Protein AF-A0A9X9F2F2-F1 (afdb_monomer)

pLDDT: mean 93.28, std 2.87, range [82.88, 97.06]

Sequence (92 aa):
FEYFSKESVIRYFGMDSFENIEQAKTTIQTFKNRYEEGSVFRWGIEKKGTGQLIGTCGFHLINNHHKRAEIGYELDDTYWGQGYATEALQAI

Foldseek 3Di:
DVQQQDCVFCVPVPDHRDPDCVVVVVVVVVQVVCVVVVAWDKAFQADPPPRDGFWMKTWHRQDPVVRDTDIDITGRPVCPPVCSVVVVVVVD

Secondary structure (DSSP, 8-state):
-GGGG-HHHHTTTTSPPP-SHHHHHHHHHHHHHHHHTTS-EEEEEEETTTTEEEEEEEEEEEETTTTEEEEEEEE-GGGT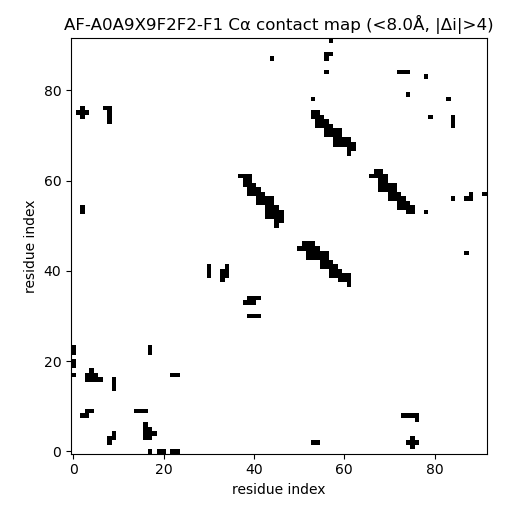TSSHHHHHHH--

Structure (mmCIF, N/CA/C/O backbone):
data_AF-A0A9X9F2F2-F1
#
_entry.i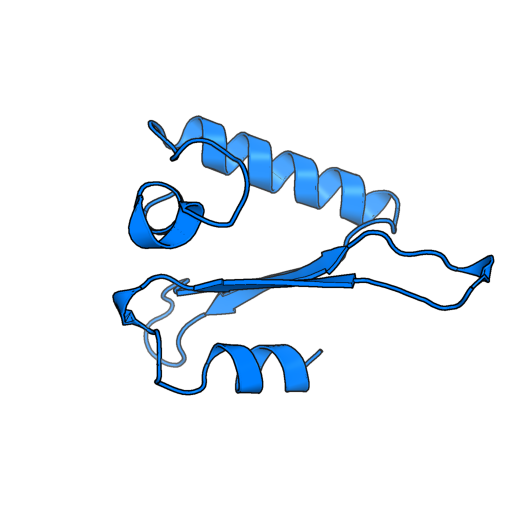d   AF-A0A9X9F2F2-F1
#
loop_
_atom_site.group_PDB
_atom_site.id
_atom_site.type_symbol
_atom_site.label_atom_id
_atom_site.label_alt_id
_atom_site.label_comp_id
_atom_site.label_asym_id
_atom_site.label_entity_id
_atom_site.label_seq_id
_atom_site.pdbx_PDB_ins_code
_atom_site.Cartn_x
_atom_site.Cartn_y
_atom_site.Cartn_z
_atom_site.occupancy
_atom_site.B_iso_or_equiv
_atom_site.auth_seq_id
_atom_site.auth_comp_id
_atom_site.auth_asym_id
_atom_site.auth_atom_id
_atom_site.pdbx_PDB_model_num
ATOM 1 N N . PHE A 1 1 ? -0.591 5.590 9.159 1.00 88.75 1 PHE A N 1
ATOM 2 C CA . PHE A 1 1 ? -0.136 5.008 10.435 1.00 88.75 1 PHE A CA 1
ATOM 3 C C . PHE A 1 1 ? -1.107 3.920 10.850 1.00 88.75 1 PHE A C 1
ATOM 5 O O . PHE A 1 1 ? -0.745 2.769 10.694 1.00 88.75 1 PHE A O 1
ATOM 12 N N . GLU A 1 2 ? -2.346 4.271 11.207 1.00 90.50 2 GLU A N 1
ATOM 13 C CA . GLU A 1 2 ? -3.368 3.351 11.743 1.00 90.50 2 GLU A CA 1
ATOM 14 C C . GLU A 1 2 ? -3.454 1.987 11.043 1.00 90.50 2 GLU A C 1
ATOM 16 O O . GLU A 1 2 ? -3.259 0.968 11.694 1.00 90.50 2 GLU A O 1
ATOM 21 N N . TYR A 1 3 ? -3.668 1.940 9.724 1.00 91.69 3 TYR A N 1
ATOM 22 C CA . TYR A 1 3 ? -3.806 0.658 9.024 1.00 91.69 3 TYR A CA 1
ATOM 23 C C . TYR A 1 3 ? -2.500 -0.148 8.941 1.00 91.69 3 TYR A C 1
ATOM 25 O O . TYR A 1 3 ? -2.546 -1.368 8.994 1.00 91.69 3 TYR A O 1
ATOM 33 N N . PHE A 1 4 ? -1.329 0.494 8.893 1.00 92.06 4 PHE A N 1
ATOM 34 C CA . PHE A 1 4 ? -0.032 -0.201 8.954 1.00 92.06 4 PHE A CA 1
ATOM 35 C C . PHE A 1 4 ? 0.341 -0.661 10.372 1.00 92.06 4 PHE A C 1
ATOM 37 O O . PHE A 1 4 ? 1.262 -1.456 10.538 1.00 92.06 4 PHE A O 1
ATOM 44 N N . SER A 1 5 ? -0.358 -0.181 11.401 1.00 93.38 5 SER A N 1
ATOM 45 C CA . SER A 1 5 ? -0.217 -0.669 12.777 1.00 93.38 5 SER A CA 1
ATOM 46 C C . SER A 1 5 ? -1.049 -1.926 13.044 1.00 93.38 5 SER A C 1
ATOM 48 O O . SER A 1 5 ? -0.907 -2.539 14.098 1.00 93.38 5 SER A O 1
ATOM 50 N N . LYS A 1 6 ? -1.926 -2.321 12.113 1.00 93.19 6 LYS A N 1
ATOM 51 C CA . LYS A 1 6 ? -2.776 -3.505 12.252 1.00 93.19 6 LYS A CA 1
ATOM 52 C C . LYS A 1 6 ? -2.053 -4.749 11.747 1.00 93.19 6 LYS A C 1
ATOM 54 O O . LYS A 1 6 ? -1.701 -4.836 10.571 1.00 93.19 6 LYS A O 1
ATOM 59 N N . GLU A 1 7 ? -1.916 -5.749 12.617 1.00 91.25 7 GLU A N 1
ATOM 60 C CA . GLU A 1 7 ? -1.328 -7.047 12.258 1.00 91.25 7 GLU A CA 1
ATOM 61 C C . GLU A 1 7 ? -2.086 -7.713 11.099 1.00 91.25 7 GLU A C 1
ATOM 63 O O . GLU A 1 7 ? -1.471 -8.275 10.197 1.00 91.25 7 GLU A O 1
ATOM 68 N N . SER A 1 8 ? -3.418 -7.583 11.069 1.00 92.12 8 SER A N 1
ATOM 69 C CA . SER A 1 8 ? -4.265 -8.076 9.976 1.00 92.12 8 SER A CA 1
ATOM 70 C C . SER A 1 8 ? -3.793 -7.568 8.610 1.00 92.12 8 SER A C 1
ATOM 72 O O . SER A 1 8 ? -3.689 -8.359 7.673 1.00 92.12 8 SER A O 1
ATOM 74 N N . VAL A 1 9 ? -3.453 -6.280 8.514 1.00 91.44 9 VAL A N 1
ATOM 75 C CA . VAL A 1 9 ? -3.032 -5.614 7.275 1.00 91.44 9 VAL A CA 1
ATOM 76 C C . VAL A 1 9 ? -1.609 -6.007 6.888 1.00 91.44 9 VAL A C 1
ATOM 78 O O . VAL A 1 9 ? -1.363 -6.331 5.730 1.00 91.44 9 VAL A O 1
ATOM 81 N N . ILE A 1 10 ? -0.675 -6.027 7.840 1.00 92.38 10 ILE A N 1
ATOM 82 C CA . ILE A 1 10 ? 0.751 -6.263 7.554 1.00 92.38 10 ILE A CA 1
ATOM 83 C C . ILE A 1 10 ? 1.157 -7.740 7.488 1.00 92.38 10 ILE A C 1
ATOM 85 O O . ILE A 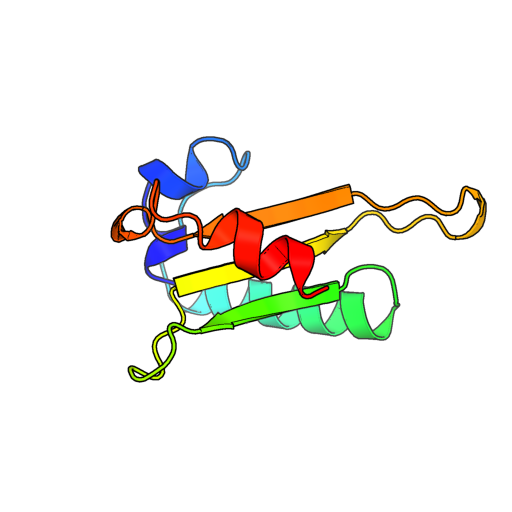1 10 ? 2.240 -8.042 6.989 1.00 92.38 10 ILE A O 1
ATOM 89 N N . ARG A 1 11 ? 0.292 -8.672 7.917 1.00 89.06 11 ARG A N 1
ATOM 90 C CA . ARG A 1 11 ? 0.562 -10.123 7.984 1.00 89.06 11 ARG A CA 1
ATOM 91 C C . ARG A 1 11 ? 1.229 -10.705 6.735 1.00 89.06 11 ARG A C 1
ATOM 93 O O . ARG A 1 11 ? 2.024 -11.633 6.845 1.00 89.06 11 ARG A O 1
ATOM 100 N N . TYR A 1 12 ? 0.888 -10.184 5.556 1.00 87.06 12 TYR A N 1
ATOM 101 C CA . TYR A 1 12 ? 1.394 -10.666 4.266 1.00 87.06 12 TYR A CA 1
ATOM 102 C C . TYR A 1 12 ? 2.349 -9.689 3.564 1.00 87.06 12 TYR A C 1
ATOM 104 O O . TYR A 1 12 ? 2.771 -9.959 2.445 1.00 87.06 12 TYR A O 1
ATOM 112 N N . PHE A 1 13 ? 2.707 -8.572 4.204 1.00 83.69 13 PHE A N 1
ATOM 113 C CA . PHE A 1 13 ? 3.584 -7.546 3.627 1.00 83.69 13 PHE A CA 1
ATOM 114 C C . PHE A 1 13 ? 5.077 -7.833 3.819 1.00 83.69 13 PHE A C 1
ATOM 116 O O . PHE A 1 13 ? 5.905 -7.197 3.172 1.00 83.69 13 PHE A O 1
ATOM 123 N N . GLY A 1 14 ? 5.437 -8.783 4.690 1.00 82.88 14 GLY A N 1
ATOM 124 C CA . GLY A 1 14 ? 6.841 -9.086 4.990 1.00 82.88 14 GLY A CA 1
ATOM 125 C C . GLY A 1 14 ? 7.549 -7.963 5.755 1.00 82.88 14 GLY A C 1
ATOM 126 O O . GLY A 1 14 ? 8.761 -7.806 5.628 1.00 82.88 14 GLY A O 1
ATOM 127 N N . MET A 1 15 ? 6.791 -7.173 6.519 1.00 86.44 15 MET A N 1
ATOM 128 C CA . MET A 1 15 ? 7.287 -6.087 7.361 1.00 86.44 15 MET A CA 1
ATOM 129 C C . MET A 1 15 ? 6.590 -6.097 8.720 1.00 86.44 15 MET A C 1
ATOM 131 O O . MET A 1 15 ? 5.457 -6.569 8.828 1.00 86.44 15 MET A O 1
ATOM 135 N N . ASP A 1 16 ? 7.252 -5.527 9.722 1.00 88.94 16 ASP A N 1
ATOM 136 C CA . ASP A 1 16 ? 6.666 -5.326 11.044 1.00 88.94 16 ASP A CA 1
ATOM 137 C C . ASP A 1 16 ? 5.645 -4.182 11.039 1.00 88.94 16 ASP A C 1
ATOM 139 O O . ASP A 1 16 ? 5.699 -3.257 10.218 1.00 88.94 16 ASP A O 1
ATOM 143 N N . SER A 1 17 ? 4.699 -4.251 11.975 1.00 92.56 17 SER A N 1
ATOM 144 C CA . SER A 1 17 ? 3.651 -3.246 12.120 1.00 92.56 17 SER A CA 1
ATOM 145 C C . SER A 1 17 ? 4.258 -1.922 12.552 1.00 92.56 17 SER A C 1
ATOM 147 O O . SER A 1 17 ? 5.229 -1.884 13.307 1.00 92.56 17 SER A O 1
ATOM 149 N N . PHE A 1 18 ? 3.652 -0.818 12.132 1.00 94.12 18 PHE A N 1
ATOM 150 C CA . PHE A 1 18 ? 4.089 0.487 12.610 1.00 94.12 18 PHE A CA 1
ATOM 151 C C . PHE A 1 18 ? 3.755 0.663 14.090 1.00 94.12 18 PHE A C 1
ATOM 153 O O . PHE A 1 18 ? 2.600 0.560 14.497 1.00 94.12 18 PHE A O 1
ATOM 160 N N . GLU A 1 19 ? 4.765 1.019 14.871 1.00 94.19 19 GLU A N 1
ATOM 161 C CA . GLU A 1 19 ? 4.684 1.312 16.300 1.00 94.19 19 GLU A CA 1
ATOM 162 C C . GLU A 1 19 ? 4.491 2.810 16.562 1.00 94.19 19 GLU A C 1
ATOM 164 O O . GLU A 1 19 ? 3.921 3.205 17.576 1.00 94.19 19 GLU A O 1
ATOM 169 N N . ASN A 1 20 ? 4.952 3.670 15.646 1.00 95.38 20 ASN A N 1
ATOM 170 C CA . ASN A 1 20 ? 4.813 5.118 15.773 1.00 95.38 20 ASN A CA 1
ATOM 171 C C . ASN A 1 20 ? 4.594 5.838 14.431 1.00 95.38 20 ASN A C 1
ATOM 173 O O . ASN A 1 20 ? 4.832 5.315 13.340 1.00 95.38 20 ASN A O 1
ATOM 177 N N . ILE A 1 21 ? 4.135 7.089 14.521 1.00 95.19 21 ILE A N 1
ATOM 178 C CA . ILE A 1 21 ? 3.821 7.922 13.355 1.00 95.19 21 ILE A CA 1
ATOM 179 C C . ILE A 1 21 ? 5.059 8.292 12.523 1.00 95.19 21 ILE A C 1
ATOM 181 O O . ILE A 1 21 ? 4.925 8.566 11.329 1.00 95.19 21 ILE A O 1
ATOM 185 N N . GLU A 1 22 ? 6.260 8.274 13.108 1.00 96.56 22 GLU A N 1
ATOM 186 C CA . GLU A 1 22 ? 7.491 8.612 12.387 1.00 96.56 22 GLU A CA 1
ATOM 187 C C . GLU A 1 22 ? 7.805 7.573 11.306 1.00 96.56 22 GLU A C 1
ATOM 189 O O . GLU A 1 22 ? 8.149 7.953 10.190 1.00 96.56 22 GLU A O 1
ATOM 194 N N . GLN A 1 23 ? 7.547 6.283 11.553 1.00 94.94 23 GLN A N 1
ATOM 195 C CA . GLN A 1 23 ? 7.674 5.239 10.522 1.00 94.94 23 GLN A CA 1
ATOM 196 C C . GLN A 1 23 ? 6.778 5.513 9.303 1.00 94.94 23 GLN A C 1
ATOM 198 O O . GLN A 1 23 ? 7.193 5.325 8.154 1.00 94.94 23 GLN A O 1
ATOM 203 N N . ALA A 1 24 ? 5.567 6.034 9.529 1.00 94.06 24 ALA A N 1
ATOM 204 C CA . ALA A 1 24 ? 4.680 6.433 8.441 1.00 94.06 24 ALA A CA 1
ATOM 205 C C . ALA A 1 24 ? 5.240 7.632 7.659 1.00 94.06 24 ALA A C 1
ATOM 207 O O . ALA A 1 24 ? 5.210 7.621 6.428 1.00 94.06 24 ALA A O 1
ATOM 208 N N . LYS A 1 25 ? 5.801 8.637 8.344 1.00 95.44 25 LYS A N 1
ATOM 209 C CA . LYS A 1 25 ? 6.449 9.788 7.691 1.00 95.44 25 LYS A CA 1
ATOM 210 C C . LYS A 1 25 ? 7.661 9.363 6.859 1.00 95.44 25 LYS A C 1
ATOM 212 O O . LYS A 1 25 ? 7.783 9.787 5.712 1.00 95.44 25 LYS A O 1
ATOM 217 N N . THR A 1 26 ? 8.513 8.483 7.386 1.00 95.69 26 THR A N 1
ATOM 218 C CA . THR A 1 26 ? 9.661 7.917 6.657 1.00 95.69 26 THR A CA 1
ATOM 219 C C . THR A 1 26 ? 9.220 7.150 5.412 1.00 95.69 26 THR A C 1
ATOM 221 O O . THR A 1 26 ? 9.834 7.275 4.350 1.00 95.69 26 THR A O 1
ATOM 224 N N . THR A 1 27 ? 8.125 6.396 5.508 1.00 93.00 27 THR A N 1
ATOM 225 C CA . THR A 1 27 ? 7.558 5.659 4.370 1.00 93.00 27 THR A CA 1
ATOM 226 C C . THR A 1 27 ? 7.056 6.613 3.284 1.00 93.00 27 THR A C 1
ATOM 228 O O . THR A 1 27 ? 7.400 6.445 2.116 1.00 93.00 27 THR A O 1
ATOM 231 N N . ILE A 1 28 ? 6.332 7.673 3.660 1.00 93.50 28 ILE A N 1
ATOM 232 C CA . ILE A 1 28 ? 5.877 8.716 2.724 1.00 93.50 28 ILE A CA 1
ATOM 233 C C . ILE A 1 28 ? 7.068 9.396 2.041 1.00 93.50 28 ILE A C 1
ATOM 235 O O . ILE A 1 28 ? 7.057 9.577 0.823 1.00 93.50 28 ILE A O 1
ATOM 239 N N . GLN A 1 29 ? 8.117 9.734 2.796 1.00 95.81 29 GLN A N 1
ATOM 240 C CA . GLN A 1 29 ? 9.322 10.335 2.226 1.00 95.81 29 GLN A CA 1
ATOM 241 C C . GLN A 1 29 ? 10.013 9.388 1.236 1.00 95.81 29 GLN A C 1
ATOM 243 O O . GLN A 1 29 ? 10.465 9.818 0.178 1.00 95.81 29 GLN A O 1
ATOM 248 N N . THR A 1 30 ? 10.044 8.090 1.544 1.00 93.06 30 THR A N 1
ATOM 249 C CA . THR A 1 30 ? 10.593 7.063 0.650 1.00 93.06 30 THR A CA 1
ATOM 250 C C . THR A 1 30 ? 9.795 6.970 -0.650 1.00 93.06 30 THR A C 1
ATOM 252 O O . THR A 1 30 ? 10.386 6.934 -1.728 1.00 93.06 30 THR A O 1
ATOM 255 N N . 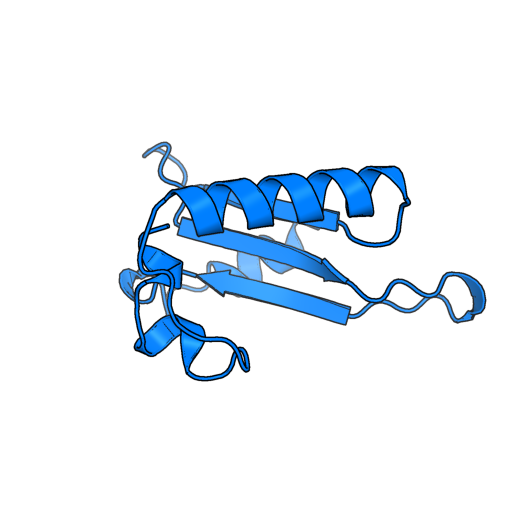PHE A 1 31 ? 8.460 6.974 -0.574 1.00 93.00 31 PHE A N 1
ATOM 256 C CA . PHE A 1 31 ? 7.603 6.987 -1.762 1.00 93.00 31 PHE A CA 1
ATOM 257 C C . PHE A 1 31 ? 7.808 8.242 -2.604 1.00 93.00 31 PHE A C 1
ATOM 259 O O . PHE A 1 31 ? 7.911 8.131 -3.822 1.00 93.00 31 PHE A O 1
ATOM 266 N N . LYS A 1 32 ? 7.936 9.413 -1.970 1.00 94.12 32 LYS A N 1
ATOM 267 C CA . LYS A 1 32 ? 8.220 10.669 -2.671 1.00 94.12 32 LYS A CA 1
ATOM 268 C C . LYS A 1 32 ? 9.535 10.598 -3.449 1.00 94.12 32 LYS A C 1
ATOM 270 O O . LYS A 1 32 ? 9.539 10.883 -4.641 1.00 94.12 32 LYS A O 1
ATOM 275 N N . ASN A 1 33 ? 10.620 10.170 -2.804 1.00 95.06 33 ASN A N 1
ATOM 276 C CA . ASN A 1 33 ? 11.926 10.070 -3.462 1.00 95.06 33 ASN A CA 1
ATOM 277 C C . ASN A 1 33 ? 11.876 9.098 -4.655 1.00 95.06 33 ASN A C 1
ATOM 279 O O . ASN A 1 33 ? 12.335 9.419 -5.745 1.00 95.06 33 ASN A O 1
ATOM 283 N N . ARG A 1 34 ? 11.245 7.930 -4.481 1.00 92.38 34 ARG A N 1
ATOM 284 C CA . ARG A 1 34 ? 11.116 6.929 -5.554 1.00 92.38 34 ARG A CA 1
ATOM 285 C C . ARG A 1 34 ? 10.204 7.372 -6.698 1.00 92.38 34 ARG A C 1
ATOM 287 O O . ARG A 1 34 ? 10.411 6.955 -7.836 1.00 92.38 34 ARG A O 1
ATOM 294 N N . TYR A 1 35 ? 9.207 8.203 -6.410 1.00 92.31 35 TYR A N 1
ATOM 295 C CA . TYR A 1 35 ? 8.388 8.842 -7.434 1.00 92.31 35 TYR A CA 1
ATOM 296 C C . TYR A 1 35 ? 9.205 9.830 -8.270 1.00 92.31 35 TYR A C 1
ATOM 298 O O . TYR A 1 35 ? 9.128 9.793 -9.495 1.00 92.31 35 TYR A O 1
ATOM 306 N N . GLU A 1 36 ? 10.037 10.657 -7.632 1.00 93.31 36 GLU A N 1
ATOM 307 C CA . GLU A 1 36 ? 10.942 11.584 -8.331 1.00 93.31 36 GLU A CA 1
ATOM 308 C C . GLU A 1 36 ? 11.966 10.838 -9.210 1.00 93.31 36 GLU A C 1
ATOM 310 O O . GLU A 1 36 ? 12.326 11.314 -10.285 1.00 93.31 36 GLU A O 1
ATOM 315 N N . GLU A 1 37 ? 12.367 9.630 -8.808 1.00 91.19 37 GLU A N 1
ATOM 316 C CA . GLU A 1 37 ? 13.205 8.714 -9.598 1.00 91.19 37 GLU A CA 1
ATOM 317 C C . GLU A 1 37 ? 12.436 7.951 -10.699 1.00 91.19 37 GLU A C 1
ATOM 319 O O . GLU A 1 37 ? 13.047 7.266 -11.521 1.00 91.19 37 GLU A O 1
ATOM 324 N N . GLY A 1 38 ? 11.100 8.021 -10.717 1.00 88.38 38 GLY A N 1
ATOM 325 C CA . GLY A 1 38 ? 10.245 7.295 -11.661 1.00 88.38 38 GLY A CA 1
ATOM 326 C C . GLY A 1 38 ? 10.174 5.779 -11.429 1.00 88.38 38 GLY A C 1
ATOM 327 O O . GLY A 1 38 ? 9.804 5.037 -12.340 1.00 88.38 38 GLY A O 1
ATOM 328 N N . SER A 1 39 ? 10.539 5.299 -10.235 1.00 87.38 39 SER A N 1
ATOM 329 C CA . SER A 1 39 ? 10.597 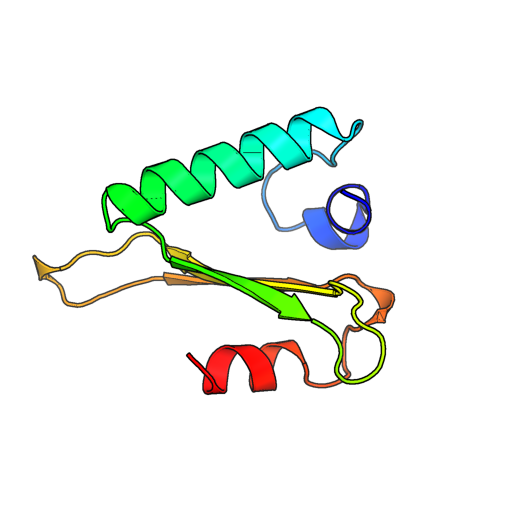3.866 -9.904 1.00 87.38 39 SER A CA 1
ATOM 330 C C . SER A 1 39 ? 9.353 3.345 -9.170 1.00 87.38 39 SER A C 1
ATOM 332 O O . SER A 1 39 ? 9.097 2.135 -9.169 1.00 87.38 39 SER A O 1
ATOM 334 N N . VAL A 1 40 ? 8.566 4.243 -8.564 1.00 91.75 40 VAL A N 1
ATOM 335 C CA . VAL A 1 40 ? 7.321 3.937 -7.839 1.00 91.75 40 VAL A CA 1
ATOM 336 C C . VAL A 1 40 ? 6.282 5.025 -8.091 1.00 91.75 40 VAL A C 1
ATOM 338 O O . VAL A 1 40 ? 6.586 6.208 -8.005 1.00 91.75 40 VAL A O 1
ATOM 341 N N . PHE A 1 41 ? 5.031 4.625 -8.307 1.00 93.44 41 PHE A N 1
ATOM 342 C CA . PHE A 1 41 ? 3.881 5.529 -8.295 1.00 93.44 41 PHE A CA 1
ATOM 343 C C . PHE A 1 41 ? 2.911 5.035 -7.235 1.00 93.44 41 PHE A C 1
ATOM 345 O O . PHE A 1 41 ? 2.472 3.888 -7.291 1.00 93.44 41 PHE A O 1
ATOM 352 N N . ARG A 1 42 ? 2.614 5.874 -6.242 1.00 95.00 42 ARG A N 1
ATOM 353 C CA . ARG A 1 42 ? 1.796 5.488 -5.092 1.00 95.00 42 ARG A CA 1
ATOM 354 C C . ARG A 1 42 ? 0.750 6.551 -4.799 1.00 95.00 42 ARG A C 1
ATOM 356 O O . ARG A 1 42 ? 1.095 7.698 -4.530 1.00 95.00 42 ARG A O 1
ATOM 363 N N . TRP A 1 43 ? -0.515 6.152 -4.819 1.00 95.25 43 TRP A N 1
ATOM 364 C CA . TRP A 1 43 ? -1.668 7.011 -4.578 1.00 95.25 43 TRP A CA 1
ATOM 365 C C . TRP A 1 43 ? -2.369 6.626 -3.285 1.00 95.25 43 TRP A C 1
ATOM 367 O O . TRP A 1 43 ? -2.580 5.446 -3.010 1.00 95.25 43 TRP A O 1
ATOM 377 N N . GLY A 1 44 ? -2.766 7.630 -2.505 1.00 95.25 44 GLY A N 1
ATOM 378 C CA . GLY A 1 44 ? -3.672 7.429 -1.380 1.00 95.25 44 GLY A CA 1
ATOM 379 C C . GLY A 1 44 ? -5.093 7.153 -1.867 1.00 95.25 44 GLY A C 1
ATOM 380 O O . GLY A 1 44 ? -5.573 7.820 -2.780 1.00 95.25 44 GLY A O 1
ATOM 381 N N . ILE A 1 45 ? -5.765 6.186 -1.248 1.00 96.56 45 ILE A N 1
ATOM 382 C CA . ILE A 1 45 ? -7.176 5.891 -1.490 1.00 96.56 45 ILE A CA 1
ATOM 383 C C . ILE A 1 45 ? -7.979 6.626 -0.426 1.00 96.56 45 ILE A C 1
ATOM 385 O O . ILE A 1 45 ? -7.907 6.291 0.756 1.00 96.56 45 ILE A O 1
ATOM 389 N N . GLU A 1 46 ? -8.733 7.636 -0.839 1.00 96.31 46 GLU A N 1
ATOM 390 C CA . GLU A 1 46 ? -9.611 8.402 0.037 1.00 96.31 46 GLU A CA 1
ATOM 391 C C . GLU A 1 46 ? -11.061 7.935 -0.121 1.00 96.31 46 GLU A C 1
ATOM 393 O O . GLU A 1 46 ? -11.577 7.818 -1.234 1.00 96.31 46 GLU A O 1
ATOM 398 N N . LYS A 1 47 ? -11.750 7.692 0.995 1.00 95.06 47 LYS A N 1
ATOM 399 C CA . LYS A 1 47 ? -13.178 7.395 0.977 1.00 95.06 47 LYS A CA 1
ATOM 400 C C . LYS A 1 47 ? -13.963 8.658 0.637 1.00 95.06 47 LYS A C 1
ATOM 402 O O . LYS A 1 47 ? -13.995 9.637 1.389 1.00 95.06 47 LYS A O 1
ATOM 407 N N . LYS A 1 48 ? -14.668 8.592 -0.491 1.00 92.44 48 LYS A N 1
ATOM 408 C CA . LYS A 1 48 ? -15.503 9.683 -0.989 1.00 92.44 48 LYS A CA 1
ATOM 409 C C . LYS A 1 48 ? -16.508 10.146 0.069 1.00 92.44 48 LYS A C 1
ATOM 411 O O . LYS A 1 48 ? -17.233 9.346 0.657 1.00 92.44 48 LYS A O 1
ATOM 416 N N . GLY A 1 49 ? -16.567 11.459 0.274 1.00 94.19 49 GLY A N 1
ATOM 417 C CA . GLY A 1 49 ? -17.512 12.109 1.184 1.00 94.19 49 GLY A CA 1
ATOM 418 C C . GLY A 1 49 ? -17.068 12.172 2.646 1.00 94.19 49 GLY A C 1
ATOM 419 O O . GLY A 1 49 ? -17.681 12.920 3.401 1.00 94.19 49 GLY A O 1
ATOM 420 N N . THR A 1 50 ? -16.014 11.454 3.052 1.00 93.69 50 THR A N 1
ATOM 421 C CA . THR A 1 50 ? -15.482 11.548 4.423 1.00 93.69 50 THR A CA 1
ATOM 422 C C . THR A 1 50 ? -14.133 12.249 4.509 1.00 93.69 50 THR A C 1
ATOM 424 O O . THR A 1 50 ? -13.777 12.701 5.593 1.00 93.69 50 THR A O 1
ATOM 427 N N . GLY A 1 51 ? -13.366 12.337 3.416 1.00 90.81 51 GLY A N 1
ATOM 428 C CA . GLY A 1 51 ? -11.991 12.846 3.485 1.00 90.81 51 GLY A CA 1
ATOM 429 C C . GLY A 1 51 ? -10.997 11.837 4.066 1.00 90.81 51 GLY A C 1
ATOM 430 O O . GLY A 1 51 ? -9.830 12.159 4.277 1.00 90.81 51 GLY A O 1
ATOM 431 N N . GLN A 1 52 ? -11.452 10.625 4.400 1.00 94.44 52 GLN A N 1
ATOM 432 C CA . GLN A 1 52 ? -10.647 9.668 5.150 1.00 94.44 52 GLN A CA 1
ATOM 433 C C . GLN A 1 52 ? -9.760 8.854 4.212 1.00 94.44 52 GLN A C 1
ATOM 435 O O . GLN A 1 52 ? -10.262 8.163 3.328 1.00 94.44 52 GLN A O 1
ATOM 440 N N . LEU A 1 53 ? -8.452 8.858 4.463 1.00 95.31 53 LEU A N 1
ATOM 441 C CA . LEU A 1 53 ? -7.518 7.938 3.821 1.00 95.31 53 LEU A CA 1
ATOM 442 C C . LEU A 1 53 ? -7.762 6.511 4.336 1.00 95.31 53 LEU A C 1
ATOM 444 O O . LEU A 1 53 ? -7.558 6.237 5.517 1.00 95.31 53 LEU A O 1
ATOM 448 N N . ILE A 1 54 ? -8.177 5.608 3.451 1.00 96.38 54 ILE A N 1
ATOM 449 C CA . ILE A 1 54 ? -8.511 4.212 3.778 1.00 96.38 54 ILE A CA 1
ATOM 450 C C . ILE A 1 54 ? -7.453 3.205 3.324 1.00 96.38 54 ILE A C 1
ATOM 452 O O . ILE A 1 54 ? -7.576 2.016 3.604 1.00 96.38 54 ILE A O 1
ATOM 456 N N . GLY A 1 55 ? -6.410 3.665 2.638 1.00 95.38 55 GLY A N 1
ATOM 457 C CA . GLY A 1 55 ? -5.310 2.828 2.185 1.00 95.38 55 GLY A CA 1
ATOM 458 C C . GLY A 1 55 ? -4.513 3.494 1.079 1.00 95.38 55 GLY A C 1
ATOM 459 O O . GLY A 1 55 ? -4.621 4.706 0.874 1.00 95.38 55 GLY A O 1
ATOM 460 N N . THR A 1 56 ? -3.712 2.718 0.358 1.00 95.44 56 THR A N 1
ATOM 461 C CA . THR A 1 56 ? -2.983 3.210 -0.814 1.00 95.44 56 THR A CA 1
ATOM 462 C C . THR A 1 56 ? -2.912 2.136 -1.899 1.00 95.44 56 THR A C 1
ATOM 464 O O . THR A 1 56 ? -3.099 0.950 -1.630 1.00 95.44 56 THR A O 1
ATOM 467 N N . CYS A 1 57 ? -2.672 2.547 -3.140 1.00 96.12 57 CYS A N 1
ATOM 468 C CA . CYS A 1 57 ? -2.426 1.643 -4.259 1.00 96.12 57 CYS A CA 1
ATOM 469 C C . CYS A 1 57 ? -1.411 2.237 -5.232 1.00 96.12 57 CYS A C 1
ATOM 471 O O . CYS A 1 57 ? -1.101 3.428 -5.181 1.00 96.12 57 CYS A O 1
ATOM 473 N N . GLY A 1 58 ? -0.877 1.406 -6.121 1.00 95.19 58 GLY A N 1
ATOM 474 C CA . GLY A 1 58 ? -0.110 1.877 -7.262 1.00 95.19 58 GLY A CA 1
ATOM 475 C C . GLY A 1 58 ? 0.888 0.863 -7.791 1.00 95.19 58 GLY A C 1
ATOM 476 O O . GLY A 1 58 ? 0.756 -0.343 -7.576 1.00 95.19 58 GLY A O 1
ATOM 477 N N . PHE A 1 59 ? 1.902 1.380 -8.475 1.00 94.62 59 PHE A N 1
ATOM 478 C CA . PHE A 1 59 ? 2.900 0.601 -9.190 1.00 94.62 59 PHE A CA 1
ATOM 479 C C . PHE A 1 59 ? 4.260 0.654 -8.498 1.00 94.62 59 PHE A C 1
ATOM 481 O O . PHE A 1 59 ? 4.717 1.710 -8.055 1.00 94.62 59 PHE A O 1
ATOM 488 N N . HIS A 1 60 ? 4.934 -0.487 -8.455 1.00 91.19 60 HIS A N 1
ATOM 489 C CA . HIS A 1 60 ? 6.308 -0.628 -7.992 1.00 91.19 60 HIS A CA 1
ATOM 490 C C . HIS A 1 60 ? 7.110 -1.511 -8.954 1.00 91.19 60 HIS A C 1
ATOM 492 O O . HIS A 1 60 ? 6.552 -2.121 -9.867 1.00 91.19 60 HIS A O 1
ATOM 498 N N . LEU A 1 61 ? 8.436 -1.542 -8.776 1.00 89.12 61 LEU A N 1
ATOM 499 C CA . LEU A 1 61 ? 9.360 -2.349 -9.587 1.00 89.12 61 LEU A CA 1
ATOM 500 C C . LEU A 1 61 ? 9.209 -2.108 -11.101 1.00 89.12 61 LEU A C 1
ATOM 502 O O . LEU A 1 61 ? 9.238 -3.035 -11.915 1.00 89.12 61 LEU A O 1
ATOM 506 N N . ILE A 1 62 ? 9.064 -0.835 -11.477 1.00 90.75 62 ILE A N 1
ATOM 507 C CA . ILE A 1 62 ? 8.872 -0.427 -12.869 1.00 90.75 62 ILE A CA 1
ATOM 508 C C . ILE A 1 62 ? 10.129 -0.736 -13.673 1.00 90.75 62 ILE A C 1
ATOM 510 O O . ILE A 1 62 ? 11.226 -0.262 -13.384 1.00 90.75 62 ILE A O 1
ATOM 514 N N . ASN A 1 63 ? 9.954 -1.532 -14.721 1.00 90.25 63 ASN A N 1
ATOM 515 C CA . ASN A 1 63 ? 10.999 -1.868 -15.667 1.00 90.25 63 ASN A CA 1
ATOM 516 C C . ASN A 1 63 ? 10.562 -1.415 -17.060 1.00 90.25 63 ASN A C 1
ATOM 518 O O . ASN A 1 63 ? 9.780 -2.080 -17.745 1.00 90.25 63 ASN A O 1
ATOM 522 N N . ASN A 1 64 ? 11.116 -0.277 -17.475 1.00 88.06 64 ASN A N 1
ATOM 523 C CA . ASN A 1 64 ? 10.818 0.357 -18.757 1.00 88.06 64 ASN A CA 1
ATOM 524 C C . ASN A 1 64 ? 11.288 -0.476 -19.957 1.00 88.06 64 ASN A C 1
ATOM 526 O O . ASN A 1 64 ? 10.631 -0.471 -20.994 1.00 88.06 64 ASN A O 1
ATOM 530 N N . HIS A 1 65 ? 12.382 -1.234 -19.813 1.00 93.00 65 HIS A N 1
ATOM 531 C CA . HIS A 1 65 ? 12.900 -2.095 -20.881 1.00 93.00 65 HIS A CA 1
ATOM 532 C C . HIS A 1 65 ? 11.910 -3.216 -21.232 1.00 93.00 65 HIS A C 1
ATOM 534 O O . HIS A 1 65 ? 11.644 -3.476 -22.401 1.00 93.00 65 HIS A O 1
ATOM 540 N N . HIS A 1 66 ? 11.315 -3.846 -20.217 1.00 94.69 66 HIS A N 1
ATOM 541 C CA . HIS A 1 66 ? 10.332 -4.920 -20.381 1.00 94.69 66 HIS A CA 1
ATOM 542 C C . HIS A 1 66 ? 8.878 -4.435 -20.371 1.00 94.69 66 HIS A C 1
ATOM 544 O O . HIS A 1 66 ? 7.979 -5.267 -20.450 1.00 94.69 66 HIS A O 1
ATOM 550 N N . LYS A 1 67 ? 8.639 -3.119 -20.261 1.00 91.94 67 LYS A N 1
ATOM 551 C CA . LYS A 1 67 ? 7.302 -2.512 -20.138 1.00 91.94 67 LYS A CA 1
ATOM 552 C C . LYS A 1 67 ? 6.437 -3.209 -19.080 1.00 91.94 67 LYS A C 1
ATOM 554 O O . LYS A 1 67 ? 5.280 -3.537 -19.329 1.00 91.94 67 LYS A O 1
ATOM 559 N N . ARG A 1 68 ? 7.023 -3.470 -17.910 1.00 93.69 68 ARG A N 1
ATOM 560 C CA . ARG A 1 68 ? 6.353 -4.163 -16.803 1.00 93.69 68 ARG A CA 1
ATOM 561 C C . ARG A 1 68 ? 6.415 -3.345 -15.523 1.00 93.69 68 ARG A C 1
ATOM 563 O O . ARG A 1 68 ? 7.379 -2.615 -15.296 1.00 93.69 68 ARG A O 1
ATOM 570 N N . ALA A 1 69 ? 5.418 -3.546 -14.679 1.00 94.25 69 ALA A N 1
ATOM 571 C CA . ALA A 1 69 ? 5.360 -3.041 -13.321 1.00 94.25 69 ALA A CA 1
ATOM 572 C C . ALA A 1 69 ? 4.580 -4.036 -12.459 1.00 94.25 69 ALA A C 1
ATOM 574 O O . ALA A 1 69 ? 3.814 -4.849 -12.981 1.00 94.25 69 ALA A O 1
ATOM 575 N N . GLU A 1 70 ? 4.767 -3.955 -11.150 1.00 94.12 70 GLU A N 1
ATOM 576 C CA . GLU A 1 70 ? 4.003 -4.720 -10.174 1.00 94.12 70 GLU A CA 1
ATOM 577 C C . GLU A 1 70 ? 2.972 -3.816 -9.509 1.00 94.12 70 GLU A C 1
ATOM 579 O O . GLU A 1 70 ? 3.254 -2.669 -9.156 1.00 94.12 70 GLU A O 1
ATOM 584 N N . ILE A 1 71 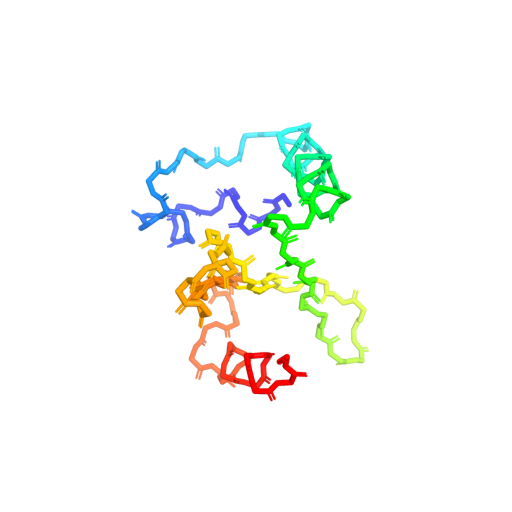? 1.761 -4.334 -9.341 1.00 94.06 71 ILE A N 1
ATOM 585 C CA . ILE A 1 71 ? 0.687 -3.633 -8.646 1.00 94.06 71 ILE A CA 1
ATOM 586 C C . ILE A 1 71 ? 0.782 -3.963 -7.161 1.00 94.06 71 ILE A C 1
ATOM 588 O O . ILE A 1 71 ? 0.922 -5.124 -6.786 1.00 94.06 71 ILE A O 1
ATOM 592 N N . GLY A 1 72 ? 0.682 -2.944 -6.312 1.00 92.56 72 GLY A N 1
ATOM 593 C CA . GLY A 1 72 ? 0.561 -3.108 -4.868 1.00 92.56 72 GLY A CA 1
ATOM 594 C C . GLY A 1 72 ? -0.584 -2.266 -4.326 1.00 92.56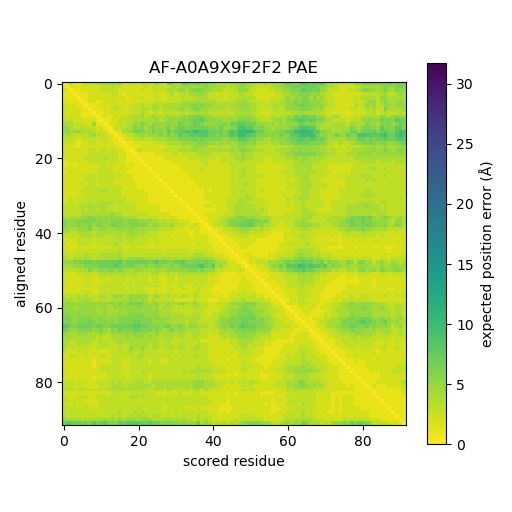 72 GLY A C 1
ATOM 595 O O . GLY A 1 72 ? -0.776 -1.132 -4.765 1.00 92.56 72 GLY A O 1
ATOM 596 N N . TYR A 1 73 ? -1.326 -2.812 -3.367 1.00 94.12 73 TYR A N 1
ATOM 597 C CA . TYR A 1 73 ? -2.377 -2.103 -2.650 1.00 94.12 73 TYR A CA 1
ATOM 598 C C . TYR A 1 73 ? -2.488 -2.595 -1.212 1.00 94.12 73 TYR A C 1
ATOM 600 O O . TYR A 1 73 ? -2.219 -3.757 -0.907 1.00 94.12 73 TYR A O 1
ATOM 608 N N . GLU A 1 74 ? -2.966 -1.711 -0.353 1.00 93.88 74 GLU A N 1
ATOM 609 C CA . GLU A 1 74 ? -3.311 -1.980 1.029 1.00 93.88 74 GLU A CA 1
ATOM 610 C C . GLU A 1 74 ? -4.525 -1.150 1.368 1.00 93.88 74 GLU A C 1
ATOM 612 O O . GLU A 1 74 ? -4.679 -0.010 0.928 1.00 93.88 74 GLU A O 1
ATOM 617 N N . LEU A 1 75 ? -5.379 -1.741 2.181 1.00 95.56 75 LEU A N 1
ATOM 618 C CA . LEU A 1 75 ? -6.542 -1.089 2.735 1.00 95.56 75 LEU A CA 1
ATOM 619 C C . LEU A 1 75 ? -6.580 -1.407 4.214 1.00 95.56 75 LEU A C 1
ATOM 621 O O . LEU A 1 75 ? -6.207 -2.507 4.629 1.00 95.56 75 LEU A O 1
ATOM 625 N N . ASP A 1 76 ? -7.094 -0.463 4.983 1.00 95.50 76 ASP A N 1
ATOM 626 C CA . ASP A 1 76 ? -7.554 -0.747 6.327 1.00 95.50 76 ASP A CA 1
ATOM 627 C C . ASP A 1 76 ? -8.586 -1.893 6.293 1.00 95.50 76 ASP A C 1
ATOM 629 O O . ASP A 1 76 ? -9.470 -1.933 5.430 1.00 95.50 76 ASP A O 1
ATOM 633 N N . ASP A 1 77 ? -8.441 -2.847 7.213 1.00 94.75 77 ASP A N 1
ATOM 634 C CA . ASP A 1 77 ? -9.236 -4.080 7.266 1.00 94.75 77 ASP A CA 1
ATOM 635 C C . ASP A 1 77 ? -10.743 -3.848 7.420 1.00 94.75 77 ASP A C 1
ATOM 637 O O . ASP A 1 77 ? -11.548 -4.641 6.931 1.00 94.75 77 ASP A O 1
ATOM 641 N N . THR A 1 78 ? -11.136 -2.701 7.973 1.00 95.44 78 THR A N 1
ATOM 642 C CA . THR A 1 78 ? -12.534 -2.254 8.062 1.00 95.44 78 THR A CA 1
ATOM 643 C C . THR A 1 78 ? -13.191 -2.105 6.682 1.00 95.44 78 THR A C 1
ATOM 645 O O . THR A 1 78 ? -14.416 -2.163 6.562 1.00 95.44 78 THR A O 1
ATOM 648 N N . TYR A 1 79 ? -12.396 -1.912 5.624 1.00 95.31 79 TYR A N 1
ATOM 649 C CA . TYR A 1 79 ? -12.866 -1.669 4.257 1.00 95.31 79 TYR A CA 1
ATOM 650 C C . TYR A 1 79 ? -12.683 -2.862 3.314 1.00 95.31 79 TYR A C 1
ATOM 652 O O . TYR A 1 79 ? -12.940 -2.759 2.110 1.00 95.31 79 TYR A O 1
ATOM 660 N N . TRP A 1 80 ? -12.260 -4.015 3.832 1.00 95.50 80 TRP A N 1
ATOM 661 C CA . TRP A 1 80 ? -12.105 -5.219 3.023 1.00 95.50 80 TRP A CA 1
ATOM 662 C C . TRP A 1 80 ? -13.453 -5.790 2.571 1.00 95.50 80 TRP A C 1
ATOM 664 O O . TRP A 1 80 ? -14.490 -5.586 3.198 1.00 95.50 80 TRP A O 1
ATOM 674 N N . GLY A 1 81 ? -13.444 -6.496 1.437 1.00 96.00 81 GLY A N 1
ATOM 675 C CA . GLY A 1 81 ? -14.642 -7.132 0.874 1.00 96.00 81 GLY A CA 1
ATOM 676 C C . GLY A 1 81 ? -15.670 -6.174 0.258 1.00 96.00 81 GLY A C 1
ATOM 677 O O . GLY A 1 81 ? -16.709 -6.631 -0.202 1.00 96.00 81 GLY A O 1
ATOM 678 N N . GLN A 1 82 ? -15.387 -4.867 0.209 1.00 96.56 82 GLN A N 1
ATOM 679 C CA . GLN A 1 82 ? -16.308 -3.840 -0.307 1.00 96.56 82 GLN A CA 1
ATOM 680 C C . GLN A 1 82 ? -15.987 -3.371 -1.738 1.00 96.56 82 GLN A C 1
ATOM 682 O O . GLN A 1 82 ? -16.658 -2.489 -2.259 1.00 96.56 82 GLN A O 1
ATOM 687 N N . GLY A 1 83 ? -14.962 -3.936 -2.384 1.00 96.75 83 GLY A N 1
ATOM 688 C CA . GLY A 1 83 ? -14.600 -3.615 -3.773 1.00 96.75 83 GLY A CA 1
ATOM 689 C C . GLY A 1 83 ? -13.676 -2.405 -3.962 1.00 96.75 83 GLY A C 1
ATOM 690 O O . GLY A 1 83 ? -13.200 -2.201 -5.075 1.00 96.75 83 GLY A O 1
ATOM 691 N N . TYR A 1 84 ? -13.332 -1.662 -2.901 1.00 96.62 84 TYR A N 1
ATOM 692 C CA . TYR A 1 84 ? -12.487 -0.459 -3.009 1.00 96.62 84 TYR A CA 1
ATOM 693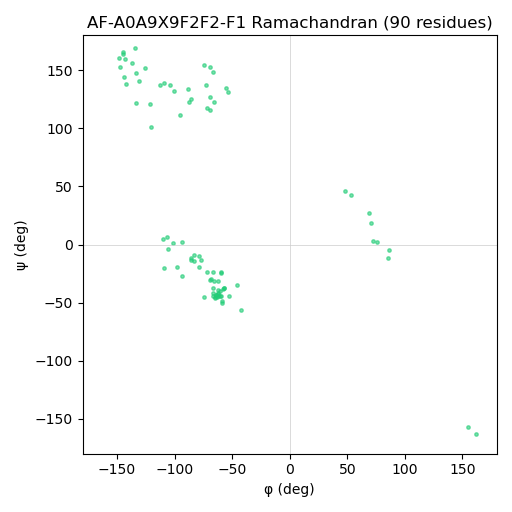 C C . TYR A 1 84 ? -11.120 -0.704 -3.657 1.00 96.62 84 TYR A C 1
ATOM 695 O O . TYR A 1 84 ? -10.651 0.139 -4.411 1.00 96.62 84 TYR A O 1
ATOM 703 N N . ALA A 1 85 ? -10.478 -1.850 -3.399 1.00 94.94 85 ALA A N 1
ATOM 704 C CA . ALA A 1 85 ? -9.195 -2.169 -4.031 1.00 94.94 85 ALA A CA 1
ATOM 705 C C . ALA A 1 85 ? -9.346 -2.307 -5.553 1.00 94.94 85 ALA A C 1
ATOM 707 O O . ALA A 1 85 ? -8.536 -1.781 -6.307 1.00 94.94 85 ALA A O 1
ATOM 708 N N . THR A 1 86 ? -10.406 -2.979 -6.009 1.00 96.44 86 THR A N 1
ATOM 709 C CA . THR A 1 86 ? -10.703 -3.139 -7.436 1.00 96.44 86 THR A CA 1
ATOM 710 C C . THR A 1 86 ? -11.014 -1.798 -8.088 1.00 96.44 86 THR A C 1
ATOM 712 O O . THR A 1 86 ? -10.455 -1.504 -9.138 1.00 96.44 86 THR A O 1
ATOM 715 N N . GLU A 1 87 ? -11.857 -0.980 -7.455 1.00 97.06 87 GLU A N 1
ATOM 716 C CA . GLU A 1 87 ? -12.189 0.365 -7.940 1.00 97.06 87 GLU A CA 1
ATOM 717 C C . GLU A 1 87 ? -10.932 1.236 -8.067 1.00 97.06 87 GLU A C 1
ATOM 719 O O . GLU A 1 87 ? -10.689 1.824 -9.119 1.00 97.06 87 GLU A O 1
ATOM 724 N N . ALA A 1 88 ? -10.094 1.265 -7.028 1.00 96.44 88 ALA A N 1
ATOM 725 C CA . ALA A 1 88 ? -8.870 2.057 -7.016 1.00 96.44 88 ALA A CA 1
ATOM 726 C C . ALA A 1 88 ? -7.879 1.615 -8.104 1.00 96.44 88 ALA A C 1
ATOM 728 O O . ALA A 1 88 ? -7.311 2.457 -8.794 1.00 96.44 88 ALA A O 1
ATOM 729 N N . LEU A 1 89 ? -7.703 0.303 -8.297 1.00 95.19 89 LEU A N 1
ATOM 730 C CA . LEU A 1 89 ? -6.797 -0.236 -9.313 1.00 95.19 89 LEU A CA 1
ATOM 731 C C . LEU A 1 89 ? -7.299 -0.068 -10.750 1.00 95.19 89 LEU A C 1
ATOM 733 O O . LEU A 1 89 ? -6.488 -0.082 -11.664 1.00 95.19 89 LEU A O 1
ATOM 737 N N . GLN A 1 90 ? -8.608 0.065 -10.968 1.00 95.88 90 GLN A N 1
ATOM 738 C CA . GLN A 1 90 ? -9.165 0.356 -12.294 1.00 95.88 90 GLN A CA 1
ATOM 739 C C . GLN A 1 90 ? -9.051 1.835 -12.679 1.00 95.88 90 GLN A C 1
ATOM 741 O O . GLN A 1 90 ? -9.177 2.168 -13.856 1.00 95.88 90 GLN A O 1
ATOM 746 N N . ALA A 1 91 ? -8.862 2.719 -11.699 1.00 94.19 91 ALA A N 1
ATOM 747 C CA . ALA A 1 91 ? -8.760 4.157 -11.919 1.00 94.19 91 ALA A CA 1
ATOM 748 C C . ALA A 1 91 ? -7.349 4.623 -12.327 1.00 94.19 91 ALA A C 1
ATOM 750 O O . ALA A 1 91 ? -7.206 5.766 -12.768 1.00 94.19 91 ALA A O 1
ATOM 751 N N . ILE A 1 92 ? -6.333 3.769 -12.158 1.00 89.69 92 ILE A N 1
ATOM 752 C CA . ILE A 1 92 ? -4.915 4.042 -12.456 1.00 89.69 92 ILE A CA 1
ATOM 753 C C . ILE A 1 92 ? -4.444 3.281 -13.694 1.00 89.69 92 ILE A C 1
ATOM 755 O O . ILE A 1 92 ? -3.597 3.850 -14.417 1.00 89.69 92 ILE A O 1
#

Nearest PDB structures (foldseek):
  2fck-assembly1_A-2  TM=9.049E-01  e=1.014E-03  Vibrio cholerae O1 biovar El Tor str. N16961
  5wif-assembly1_B  TM=7.510E-01  e=1.230E-03  Yersinia pestis
  4r9m-assembly1_C  TM=7.246E-01  e=2.058E-03  Escherichia coli K-12
  5wif-assembly1_C  TM=7.569E-01  e=3.672E-03  Yersinia pestis
  5kta-assembly1_A  TM=7.547E-01  e=3.069E-02  Acinetobacter nosocomialis

Mean predicted aligned error: 3.19 Å

InterPro domains:
  IPR000182 GNAT domain [PF13302] (2-92)
  IPR016181 Acyl-CoA N-acyltransferase [SSF55729] (1-92)
  IPR051531 N-acetyltransferase [PTHR43792] (1-92)

Organism: Bacillus cereus (NCBI:txid1396)

Radius of gyration: 13.66 Å; Cα contacts (8 Å, |Δi|>4): 124; chains: 1; bounding box: 31×24×37 Å

Solvent-accessible surface area (backbone atoms only — not comparable to full-atom values): 5479 Å² total; per-residue (Å²): 82,74,49,49,42,31,61,84,55,25,72,83,67,86,56,82,53,48,88,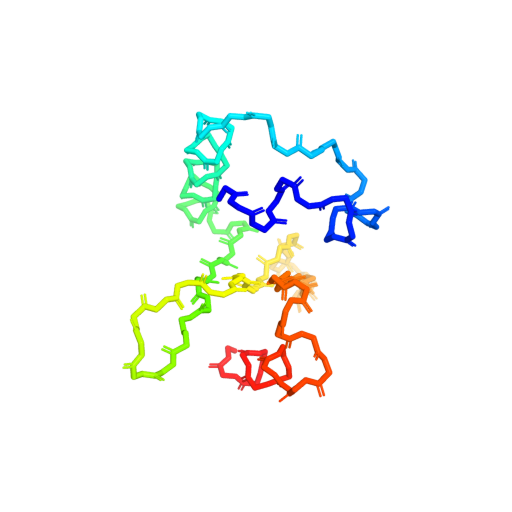50,62,64,61,41,52,53,48,53,53,49,50,51,54,32,37,78,71,67,41,31,49,78,45,78,39,60,44,86,95,70,80,42,75,47,35,36,38,38,41,32,76,53,35,78,92,77,74,43,64,42,81,49,74,52,53,29,73,93,56,61,95,69,55,56,69,60,56,56,64,72,74,110